Protein AF-A0A3F2V5P4-F1 (afdb_monomer_lite)

pLDDT: mean 79.15, std 10.55, range [40.84, 93.19]

Secondary structure (DSSP, 8-state):
--S-PPPHHHHHHHHHHHHHS--SSHHHHHHHHHHHHHHHHHHHHHHHHHHHHHHHHHHHHHHH-GGGTT--S---SHHHHHHHHHHHHHHHHHHHHTT-----HHHHHHHHHHHHHHHHHH-GGG--

Structure (mmCIF, N/CA/C/O backbone):
data_AF-A0A3F2V5P4-F1
#
_entry.id   AF-A0A3F2V5P4-F1
#
loop_
_atom_site.group_PDB
_atom_site.id
_atom_site.type_symbol
_atom_site.label_atom_id
_atom_site.label_alt_id
_atom_site.label_comp_id
_atom_site.label_asym_id
_atom_site.label_entity_id
_atom_site.label_seq_id
_atom_site.pdbx_PDB_ins_code
_atom_site.Cartn_x
_atom_site.Cartn_y
_atom_site.Cartn_z
_atom_site.occupancy
_atom_site.B_iso_or_equiv
_atom_site.auth_seq_id
_atom_site.auth_comp_id
_atom_site.auth_asym_id
_atom_site.auth_atom_id
_atom_site.pdbx_PDB_model_num
ATOM 1 N N . MET A 1 1 ? 2.275 -13.338 -0.512 1.00 40.84 1 MET A N 1
ATOM 2 C CA . MET A 1 1 ? 2.617 -11.956 -0.927 1.00 40.84 1 MET A CA 1
ATOM 3 C C . MET A 1 1 ? 4.114 -11.778 -0.704 1.00 40.84 1 MET A C 1
ATOM 5 O O . MET A 1 1 ? 4.569 -12.261 0.328 1.00 40.84 1 MET A O 1
ATOM 9 N N . PRO A 1 2 ? 4.898 -11.199 -1.629 1.00 42.25 2 PRO A N 1
ATOM 10 C CA . PRO A 1 2 ? 6.331 -11.036 -1.400 1.00 42.25 2 PRO A CA 1
ATOM 11 C C . PRO A 1 2 ? 6.558 -10.045 -0.249 1.00 42.25 2 PRO A C 1
ATOM 13 O O . PRO A 1 2 ? 5.884 -9.021 -0.175 1.00 42.25 2 PRO A O 1
ATOM 16 N N . LEU A 1 3 ? 7.472 -10.394 0.661 1.00 52.22 3 LEU A N 1
ATOM 17 C CA . LEU A 1 3 ? 7.667 -9.744 1.966 1.00 52.22 3 LEU A CA 1
ATOM 18 C C . LEU A 1 3 ? 8.274 -8.327 1.904 1.00 52.22 3 LEU A C 1
ATOM 20 O O . LEU A 1 3 ? 8.318 -7.662 2.929 1.00 52.22 3 LEU A O 1
ATOM 24 N N . ASN A 1 4 ? 8.722 -7.857 0.736 1.00 60.03 4 ASN A N 1
ATOM 25 C CA . ASN A 1 4 ? 9.309 -6.527 0.548 1.00 60.03 4 ASN A CA 1
ATOM 26 C C . ASN A 1 4 ? 8.770 -5.902 -0.743 1.00 60.03 4 ASN A C 1
ATOM 28 O O . ASN A 1 4 ? 9.221 -6.234 -1.840 1.00 60.03 4 ASN A O 1
ATOM 32 N N . ARG A 1 5 ? 7.770 -5.022 -0.620 1.00 66.38 5 ARG A N 1
ATOM 33 C CA . ARG A 1 5 ? 7.328 -4.163 -1.728 1.00 66.38 5 ARG A CA 1
ATOM 34 C C . ARG A 1 5 ? 8.348 -3.020 -1.865 1.00 66.38 5 ARG A C 1
ATOM 36 O O . ARG A 1 5 ? 8.685 -2.435 -0.837 1.00 66.38 5 ARG A O 1
ATOM 43 N N . PRO A 1 6 ? 8.820 -2.694 -3.081 1.00 77.38 6 PRO A N 1
ATOM 44 C CA . PRO A 1 6 ? 9.743 -1.584 -3.275 1.00 77.38 6 PRO A CA 1
ATOM 45 C C . PRO A 1 6 ? 9.115 -0.258 -2.832 1.00 77.38 6 PRO A C 1
ATOM 47 O O . PRO A 1 6 ? 7.915 -0.025 -3.008 1.00 77.38 6 PRO A O 1
ATOM 50 N N . THR A 1 7 ? 9.939 0.602 -2.248 1.00 82.62 7 THR A N 1
ATOM 51 C CA . THR A 1 7 ? 9.584 1.955 -1.826 1.00 82.62 7 THR A CA 1
ATOM 52 C C . THR A 1 7 ? 9.380 2.876 -3.031 1.00 82.62 7 THR A C 1
ATOM 54 O O . THR A 1 7 ? 9.834 2.602 -4.142 1.00 82.62 7 THR A O 1
ATOM 57 N N . ARG A 1 8 ? 8.731 4.028 -2.811 1.00 83.38 8 ARG A N 1
ATOM 58 C CA . ARG A 1 8 ? 8.567 5.068 -3.844 1.00 83.38 8 ARG A CA 1
ATOM 59 C C . ARG A 1 8 ? 9.906 5.519 -4.434 1.00 83.38 8 ARG A C 1
ATOM 61 O O . ARG A 1 8 ? 9.975 5.778 -5.627 1.00 83.38 8 ARG A O 1
ATOM 68 N N . ILE A 1 9 ? 10.950 5.584 -3.606 1.00 85.75 9 ILE A N 1
ATOM 69 C CA . ILE A 1 9 ? 12.301 5.973 -4.027 1.00 85.75 9 ILE A CA 1
ATOM 70 C C . ILE A 1 9 ? 12.894 4.882 -4.921 1.00 85.75 9 ILE A C 1
ATOM 72 O O . ILE A 1 9 ? 13.265 5.170 -6.049 1.00 85.75 9 ILE A O 1
ATOM 76 N N . GLU A 1 10 ? 12.850 3.620 -4.490 1.00 86.50 10 GLU A N 1
ATOM 77 C CA . GLU A 1 10 ? 13.348 2.488 -5.288 1.00 86.50 10 GLU A CA 1
ATOM 78 C C . GLU A 1 10 ? 12.621 2.350 -6.637 1.00 86.50 10 GLU A C 1
ATOM 80 O O . GLU A 1 10 ? 13.229 1.995 -7.646 1.00 86.50 10 GLU A O 1
ATOM 85 N N . LEU A 1 11 ? 11.320 2.659 -6.681 1.00 87.12 11 LEU A N 1
ATOM 86 C CA . LEU A 1 11 ? 10.546 2.686 -7.923 1.00 87.12 11 LEU A CA 1
ATOM 87 C C . LEU A 1 11 ? 10.991 3.813 -8.864 1.00 87.12 11 LEU A C 1
ATOM 89 O O . LEU A 1 11 ? 11.095 3.587 -10.071 1.00 87.12 11 LEU A O 1
ATOM 93 N N . LEU A 1 12 ? 11.247 5.011 -8.336 1.00 89.44 12 LEU A N 1
ATOM 94 C CA . LEU A 1 12 ? 11.743 6.137 -9.128 1.00 89.44 12 LEU A CA 1
ATOM 95 C C . LEU A 1 12 ? 13.168 5.883 -9.630 1.00 89.44 12 LEU A C 1
ATOM 97 O O . LEU A 1 12 ? 13.426 6.112 -10.809 1.00 89.44 12 LEU A O 1
ATOM 101 N N . ASP A 1 13 ? 14.043 5.332 -8.791 1.00 90.81 13 ASP A N 1
ATOM 102 C CA . ASP A 1 13 ? 15.420 4.978 -9.152 1.00 90.81 13 ASP A CA 1
ATOM 103 C C . ASP A 1 13 ? 15.452 3.914 -10.259 1.00 90.81 13 ASP A C 1
ATOM 105 O O . ASP A 1 13 ? 16.243 3.998 -11.204 1.00 90.81 13 ASP A O 1
ATOM 109 N N . ALA A 1 14 ? 14.554 2.926 -10.193 1.00 88.38 14 ALA A N 1
ATOM 110 C CA . ALA A 1 14 ? 14.410 1.909 -11.231 1.00 88.38 14 ALA A CA 1
ATOM 111 C C . ALA A 1 14 ? 13.924 2.506 -12.563 1.00 88.38 14 ALA A C 1
ATOM 113 O O . ALA A 1 14 ? 14.439 2.153 -13.627 1.00 88.38 14 ALA A O 1
ATOM 114 N N . VAL A 1 15 ? 12.958 3.432 -12.517 1.00 91.50 15 VAL A N 1
ATOM 115 C CA . VAL A 1 15 ? 12.481 4.148 -13.711 1.00 91.50 15 VAL A CA 1
ATOM 116 C C . VAL A 1 15 ? 13.582 5.029 -14.293 1.00 91.50 15 VAL A C 1
ATOM 118 O O . VAL A 1 15 ? 13.784 5.024 -15.505 1.00 91.50 15 VAL A O 1
ATOM 121 N N . GLU A 1 16 ? 14.318 5.755 -13.455 1.00 91.94 16 GLU A N 1
ATOM 122 C CA . GLU A 1 16 ? 15.427 6.597 -13.894 1.00 91.94 16 GLU A CA 1
ATOM 123 C C . GLU A 1 16 ? 16.530 5.766 -14.558 1.00 91.94 16 GLU A C 1
ATOM 125 O O . GLU A 1 16 ? 16.991 6.111 -15.647 1.00 91.94 16 GLU A O 1
ATOM 130 N N . SER A 1 17 ? 16.907 4.643 -13.943 1.00 90.31 17 SER A N 1
ATOM 131 C CA . SER A 1 17 ? 17.904 3.715 -14.489 1.00 90.31 17 SER A CA 1
ATOM 132 C C . SER A 1 17 ? 17.496 3.214 -15.875 1.00 90.31 17 SER A C 1
ATOM 134 O O . SER A 1 17 ? 18.292 3.261 -16.811 1.00 90.31 17 SER A O 1
ATOM 136 N N . TYR A 1 18 ? 16.229 2.827 -16.037 1.00 91.06 18 TYR A N 1
ATOM 137 C CA . TYR A 1 18 ? 15.682 2.409 -17.325 1.00 91.06 18 TYR A CA 1
ATOM 138 C C . TYR A 1 18 ? 15.673 3.535 -18.377 1.00 91.06 18 TYR A C 1
ATOM 140 O O . TYR A 1 18 ? 15.977 3.298 -19.544 1.00 91.06 18 TYR A O 1
ATOM 148 N N . LEU A 1 19 ? 15.329 4.767 -17.990 1.00 89.06 19 LEU A N 1
ATOM 149 C CA . LEU A 1 19 ? 15.303 5.901 -18.920 1.00 89.06 19 LEU A CA 1
ATOM 150 C C . LEU A 1 19 ? 16.705 6.325 -19.377 1.00 89.06 19 LEU A C 1
ATOM 152 O O . LEU A 1 19 ? 16.842 6.835 -20.490 1.00 89.06 19 LEU A O 1
ATOM 156 N N . ARG A 1 20 ? 17.730 6.127 -18.537 1.00 91.25 20 ARG A N 1
ATOM 157 C CA . ARG A 1 20 ? 19.135 6.405 -18.875 1.00 91.25 20 ARG A CA 1
ATOM 158 C C . ARG A 1 20 ? 19.722 5.355 -19.812 1.00 91.25 20 ARG A C 1
ATOM 160 O O . ARG A 1 20 ? 20.423 5.719 -20.752 1.00 91.25 20 ARG A O 1
ATOM 167 N N . GLU A 1 21 ? 19.427 4.082 -19.570 1.00 91.25 21 GLU A N 1
ATOM 168 C CA . GLU A 1 21 ? 19.917 2.969 -20.382 1.00 91.25 21 GLU A CA 1
ATOM 169 C C . GLU A 1 21 ? 18.748 2.067 -20.814 1.00 91.25 21 GLU A C 1
ATOM 171 O O . GLU A 1 21 ? 18.471 1.038 -20.191 1.00 91.25 21 GLU A O 1
ATOM 176 N N . PRO A 1 22 ? 18.013 2.464 -21.871 1.00 83.19 22 PRO A N 1
ATOM 177 C CA . PRO A 1 22 ? 16.886 1.687 -22.357 1.00 83.19 22 PRO A CA 1
ATOM 178 C C . PRO A 1 22 ? 17.349 0.383 -23.009 1.00 83.19 22 PRO A C 1
ATOM 180 O O . PRO A 1 22 ? 18.418 0.288 -23.616 1.00 83.19 22 PRO A O 1
ATOM 183 N N . VAL A 1 23 ? 16.493 -0.632 -22.918 1.00 88.69 23 VAL A N 1
ATOM 184 C CA . VAL A 1 23 ? 16.763 -1.960 -23.472 1.00 88.69 23 VAL A CA 1
ATOM 185 C C . VAL A 1 23 ? 16.829 -1.887 -24.999 1.00 88.69 23 VAL A C 1
ATOM 187 O O . VAL A 1 23 ? 16.008 -1.239 -25.642 1.00 88.69 23 VAL A O 1
ATOM 190 N N . THR A 1 24 ? 17.795 -2.583 -25.594 1.00 87.69 24 THR A N 1
ATOM 191 C CA . THR A 1 24 ? 18.054 -2.531 -27.042 1.00 87.69 24 THR A CA 1
ATOM 192 C C . THR A 1 24 ? 16.952 -3.195 -27.877 1.00 87.69 24 THR A C 1
ATOM 194 O O . THR A 1 24 ? 16.742 -2.831 -29.033 1.00 87.69 24 THR A O 1
ATOM 197 N N . ASP A 1 25 ? 16.239 -4.173 -27.308 1.00 93.19 25 ASP A N 1
ATOM 198 C CA . ASP A 1 25 ? 15.081 -4.795 -27.955 1.00 93.19 25 ASP A CA 1
ATOM 199 C C . ASP A 1 25 ? 13.878 -3.843 -27.937 1.00 93.19 25 ASP A C 1
ATOM 201 O O . ASP A 1 25 ? 13.317 -3.544 -26.885 1.00 93.19 25 ASP A O 1
ATOM 205 N N . ALA A 1 26 ? 13.428 -3.430 -29.123 1.00 87.38 26 ALA A N 1
ATOM 206 C CA . ALA A 1 26 ? 12.306 -2.514 -29.305 1.00 87.38 26 ALA A CA 1
ATOM 207 C C . ALA A 1 26 ? 10.985 -3.012 -28.688 1.00 87.38 26 ALA A C 1
ATOM 209 O O . ALA A 1 26 ? 10.170 -2.200 -28.241 1.00 87.38 26 ALA A O 1
ATOM 210 N N . LYS A 1 27 ? 10.737 -4.331 -28.655 1.00 87.94 27 LYS A N 1
ATOM 211 C CA . LYS A 1 27 ? 9.515 -4.872 -28.031 1.00 87.94 27 LYS A CA 1
ATOM 212 C C . LYS A 1 27 ? 9.588 -4.782 -26.510 1.00 87.94 27 LYS A C 1
ATOM 214 O O . LYS A 1 27 ? 8.608 -4.377 -25.881 1.00 87.94 27 LYS A O 1
ATOM 219 N N . ALA A 1 28 ? 10.740 -5.130 -25.939 1.00 86.81 28 ALA A N 1
ATOM 220 C CA . ALA A 1 28 ? 11.005 -4.975 -24.516 1.00 86.81 28 ALA A CA 1
ATOM 221 C C . ALA A 1 28 ? 10.974 -3.494 -24.102 1.00 86.81 28 ALA A C 1
ATOM 223 O O . ALA A 1 28 ? 10.330 -3.157 -23.113 1.00 86.81 28 ALA A O 1
ATOM 224 N N . ASP A 1 29 ? 11.559 -2.595 -24.898 1.00 88.94 29 ASP A N 1
ATOM 225 C CA . ASP A 1 29 ? 11.537 -1.149 -24.654 1.00 88.94 29 ASP A CA 1
ATOM 226 C C . ASP A 1 29 ? 10.107 -0.590 -24.630 1.00 88.94 29 ASP A C 1
ATOM 228 O O . ASP A 1 29 ? 9.706 0.098 -23.693 1.00 88.94 29 ASP A O 1
ATOM 232 N N . ALA A 1 30 ? 9.273 -0.949 -25.609 1.00 87.25 30 ALA A N 1
ATOM 233 C CA . ALA A 1 30 ? 7.877 -0.518 -25.627 1.00 87.25 30 ALA A CA 1
ATOM 234 C C . ALA A 1 30 ? 7.090 -1.006 -24.395 1.00 87.25 30 ALA A C 1
ATOM 236 O O . ALA A 1 30 ? 6.206 -0.301 -23.899 1.00 87.25 30 ALA A O 1
ATOM 237 N N . PHE A 1 31 ? 7.399 -2.206 -23.896 1.00 89.00 31 PHE A N 1
ATOM 238 C CA . PHE A 1 31 ? 6.809 -2.734 -22.671 1.00 89.00 31 PHE A CA 1
ATOM 239 C C . PHE A 1 31 ? 7.300 -1.972 -21.431 1.00 89.00 31 PHE A C 1
ATOM 241 O O . PHE A 1 31 ? 6.473 -1.465 -20.669 1.00 89.00 31 PHE A O 1
ATOM 248 N N . TYR A 1 32 ? 8.614 -1.824 -21.249 1.00 88.88 32 TYR A N 1
ATOM 249 C CA . TYR A 1 32 ? 9.189 -1.147 -20.086 1.00 88.88 32 TYR A CA 1
ATOM 250 C C . TYR A 1 32 ? 8.834 0.343 -20.030 1.00 88.88 32 TYR A C 1
ATOM 252 O O . TYR A 1 32 ? 8.529 0.837 -18.947 1.00 88.88 32 TYR A O 1
ATOM 260 N N . ARG A 1 33 ? 8.704 1.038 -21.171 1.00 90.69 33 ARG A N 1
ATOM 261 C CA . ARG A 1 33 ? 8.137 2.402 -21.227 1.00 90.69 33 ARG A CA 1
ATOM 262 C C . ARG A 1 33 ? 6.733 2.480 -20.645 1.00 90.69 33 ARG A C 1
ATOM 264 O O . ARG A 1 33 ? 6.427 3.421 -19.918 1.00 90.69 33 ARG A O 1
ATOM 271 N N . ARG A 1 34 ? 5.865 1.511 -20.953 1.00 89.81 34 ARG A N 1
ATOM 272 C CA . ARG A 1 34 ? 4.500 1.475 -20.399 1.00 89.81 34 ARG A CA 1
ATOM 273 C C . ARG A 1 34 ? 4.521 1.213 -18.899 1.00 89.81 34 ARG A C 1
ATOM 275 O O . ARG A 1 34 ? 3.769 1.852 -18.169 1.00 89.81 34 ARG A O 1
ATOM 282 N N . VAL A 1 35 ? 5.387 0.308 -18.441 1.00 89.88 35 VAL A N 1
ATOM 283 C CA . VAL A 1 35 ? 5.576 0.042 -17.008 1.00 89.88 35 VAL A CA 1
ATOM 284 C C . VAL A 1 35 ? 6.063 1.302 -16.293 1.00 89.88 35 VAL A C 1
ATOM 286 O O . VAL A 1 35 ? 5.437 1.712 -15.321 1.00 89.88 35 VAL A O 1
ATOM 289 N N . ALA A 1 36 ? 7.095 1.969 -16.812 1.00 90.75 36 ALA A N 1
ATOM 290 C CA . ALA A 1 36 ? 7.615 3.219 -16.266 1.00 90.75 36 ALA A CA 1
ATOM 291 C C . ALA A 1 36 ? 6.544 4.320 -16.219 1.00 90.75 36 ALA A C 1
ATOM 293 O O . ALA A 1 36 ? 6.365 4.960 -15.186 1.00 90.75 36 ALA A O 1
ATOM 294 N N . GLY A 1 37 ? 5.767 4.489 -17.294 1.00 90.31 37 GLY A N 1
ATOM 295 C CA . GLY A 1 37 ? 4.646 5.431 -17.324 1.00 90.31 37 GLY A CA 1
ATOM 296 C C . GLY A 1 37 ? 3.590 5.137 -16.254 1.00 90.31 37 GLY A C 1
ATOM 297 O O . GLY A 1 37 ? 3.125 6.055 -15.580 1.00 90.31 37 GLY A O 1
ATOM 298 N N . ASN A 1 38 ? 3.254 3.862 -16.038 1.00 88.56 38 ASN A N 1
ATOM 299 C CA . ASN A 1 38 ? 2.325 3.459 -14.981 1.00 88.56 38 ASN A CA 1
ATOM 300 C C . ASN A 1 38 ? 2.895 3.721 -13.582 1.00 88.56 38 ASN A C 1
ATOM 302 O O . ASN A 1 38 ? 2.172 4.223 -12.726 1.00 88.56 38 ASN A O 1
ATOM 306 N N . VAL A 1 39 ? 4.176 3.417 -13.350 1.00 89.06 39 VAL A N 1
ATOM 307 C CA . VAL A 1 39 ? 4.853 3.683 -12.071 1.00 89.06 39 VAL A CA 1
ATOM 308 C C . VAL A 1 39 ? 4.831 5.178 -11.758 1.00 89.06 39 VAL A C 1
ATOM 310 O O . VAL A 1 39 ? 4.408 5.563 -10.671 1.00 89.06 39 VAL A O 1
ATOM 313 N N . LEU A 1 40 ? 5.188 6.032 -12.722 1.00 90.12 40 LEU A N 1
ATOM 314 C CA . LEU A 1 40 ? 5.135 7.486 -12.549 1.00 90.12 40 LEU A CA 1
ATOM 315 C C . LEU A 1 40 ? 3.709 7.977 -12.260 1.00 90.12 40 LEU A C 1
ATOM 317 O O . LEU A 1 40 ? 3.515 8.800 -11.367 1.00 90.12 40 LEU A O 1
ATOM 321 N N . ALA A 1 41 ? 2.703 7.440 -12.955 1.00 87.94 41 ALA A N 1
ATOM 322 C CA . ALA A 1 41 ? 1.302 7.778 -12.709 1.00 87.94 41 ALA A CA 1
ATOM 323 C C . ALA A 1 41 ? 0.801 7.318 -11.326 1.00 87.94 41 ALA A C 1
ATOM 325 O O . ALA A 1 41 ? -0.079 7.958 -10.750 1.00 87.94 41 ALA A O 1
ATOM 326 N N . ILE A 1 42 ? 1.322 6.212 -10.783 1.00 85.88 42 ILE A N 1
ATOM 327 C CA . ILE A 1 42 ? 1.047 5.771 -9.405 1.00 85.88 42 ILE A CA 1
ATOM 328 C C . ILE A 1 42 ? 1.671 6.752 -8.417 1.00 85.88 42 ILE A C 1
ATOM 330 O O . ILE A 1 42 ? 0.947 7.349 -7.626 1.00 85.88 42 ILE A O 1
ATOM 334 N N . VAL A 1 43 ? 2.981 6.993 -8.520 1.00 87.12 43 VAL A N 1
ATOM 335 C CA . VAL A 1 43 ? 3.706 7.879 -7.595 1.00 87.12 43 VAL A CA 1
ATOM 336 C C . VAL A 1 43 ? 3.115 9.292 -7.605 1.00 87.12 43 VAL A C 1
ATOM 338 O O . VAL A 1 43 ? 2.958 9.905 -6.552 1.00 87.12 43 VAL A O 1
ATOM 341 N N . GLN A 1 44 ? 2.717 9.807 -8.773 1.00 87.25 44 GLN A N 1
ATOM 342 C CA . GLN A 1 44 ? 2.057 11.108 -8.877 1.00 87.25 44 GLN A CA 1
ATOM 343 C C . GLN A 1 44 ? 0.728 11.150 -8.109 1.00 87.25 44 GLN A C 1
ATOM 345 O O . GLN A 1 44 ? 0.466 12.114 -7.391 1.00 87.25 44 GLN A O 1
ATOM 350 N N . ARG A 1 45 ? -0.115 10.119 -8.242 1.00 87.19 45 ARG A N 1
ATOM 351 C CA . ARG A 1 45 ? -1.399 10.048 -7.527 1.00 87.19 45 ARG A CA 1
ATOM 352 C C . ARG A 1 45 ? -1.196 9.908 -6.028 1.00 87.19 45 ARG A C 1
ATOM 354 O O . ARG A 1 45 ? -1.835 10.631 -5.271 1.00 87.19 45 ARG A O 1
ATOM 361 N N . GLU A 1 46 ? -0.255 9.066 -5.612 1.00 85.31 46 GLU A N 1
ATOM 362 C CA . GLU A 1 46 ? 0.129 8.951 -4.208 1.00 85.31 46 GLU A CA 1
ATOM 363 C C . GLU A 1 46 ? 0.582 10.303 -3.645 1.00 85.31 46 GLU A C 1
ATOM 365 O O . GLU A 1 46 ? 0.113 10.698 -2.587 1.00 85.31 46 GLU A O 1
ATOM 370 N N . LEU A 1 47 ? 1.434 11.061 -4.343 1.00 84.81 47 LEU A N 1
ATOM 371 C CA . LEU A 1 47 ? 1.879 12.378 -3.867 1.00 84.81 47 LEU A CA 1
ATOM 372 C C . LEU A 1 47 ? 0.731 13.387 -3.738 1.00 84.81 47 LEU A C 1
ATOM 374 O O . LEU A 1 47 ? 0.706 14.162 -2.784 1.00 84.81 47 LEU A O 1
ATOM 378 N N . LEU A 1 48 ? -0.220 13.375 -4.673 1.00 85.94 48 LEU A N 1
ATOM 379 C CA . LEU A 1 48 ? -1.362 14.291 -4.653 1.00 85.94 48 LEU A CA 1
ATOM 380 C C . LEU A 1 48 ? -2.398 13.925 -3.582 1.00 85.94 48 LEU A C 1
ATOM 382 O O . LEU A 1 48 ? -3.040 14.815 -3.027 1.00 85.94 48 LEU A O 1
ATOM 386 N N . GLN A 1 49 ? -2.578 12.633 -3.302 1.00 83.88 49 GLN A N 1
ATOM 387 C CA . GLN A 1 49 ? -3.688 12.132 -2.486 1.00 83.88 49 GLN A CA 1
ATOM 388 C C . GLN A 1 49 ? -3.262 11.608 -1.110 1.00 83.88 49 GLN A C 1
ATOM 390 O O . GLN A 1 49 ? -4.128 11.448 -0.254 1.00 83.88 49 GLN A O 1
ATOM 395 N N . ALA A 1 50 ? -1.967 11.379 -0.856 1.00 77.19 50 ALA A N 1
ATOM 396 C CA . ALA A 1 50 ? -1.479 10.734 0.368 1.00 77.19 50 ALA A CA 1
ATOM 397 C C . ALA A 1 50 ? -2.002 11.402 1.642 1.00 77.19 50 ALA A C 1
ATOM 399 O O . ALA A 1 50 ? -2.572 10.724 2.488 1.00 77.19 50 ALA A O 1
ATOM 400 N N . ASN A 1 51 ? -1.862 12.723 1.771 1.00 76.06 51 ASN A N 1
ATOM 401 C CA . ASN A 1 51 ? -2.257 13.421 2.998 1.00 76.06 51 ASN A CA 1
ATOM 402 C C . ASN A 1 51 ? -3.770 13.331 3.247 1.00 76.06 51 ASN A C 1
ATOM 404 O O . ASN A 1 51 ? -4.203 13.065 4.366 1.00 76.06 51 ASN A O 1
ATOM 408 N N . GLN A 1 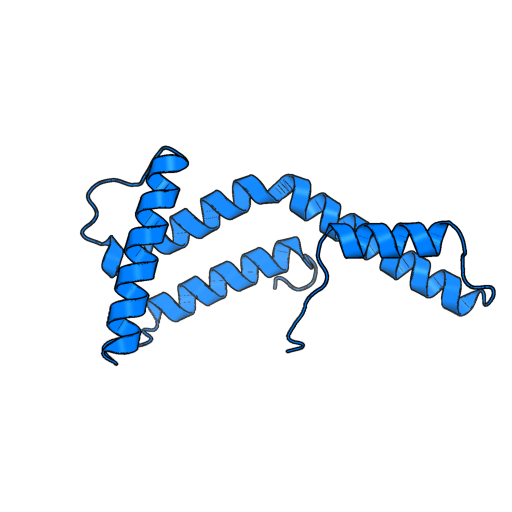52 ? -4.577 13.495 2.195 1.00 79.50 52 GLN A N 1
ATOM 409 C CA . GLN A 1 52 ? -6.035 13.382 2.290 1.00 79.50 52 GLN A CA 1
ATOM 410 C C . GLN A 1 52 ? -6.464 11.950 2.618 1.00 79.50 52 GLN A C 1
ATOM 412 O O . GLN A 1 52 ? -7.307 11.741 3.489 1.00 79.50 52 GLN A O 1
ATOM 417 N N . PHE A 1 53 ? -5.847 10.964 1.964 1.00 81.94 53 PHE A N 1
ATOM 418 C CA . PHE A 1 53 ? -6.137 9.555 2.186 1.00 81.94 53 PHE A CA 1
ATOM 419 C C . PHE A 1 53 ? -5.767 9.112 3.605 1.00 81.94 53 PHE A C 1
ATOM 421 O O . PHE A 1 53 ? -6.566 8.448 4.258 1.00 81.94 53 PHE A O 1
ATOM 428 N N . VAL A 1 54 ? -4.606 9.530 4.120 1.00 79.69 54 VAL A N 1
ATOM 429 C CA . VAL A 1 54 ? -4.184 9.241 5.499 1.00 79.69 54 VAL A CA 1
ATOM 430 C C . VAL A 1 54 ? -5.200 9.789 6.502 1.00 79.69 54 VAL A C 1
ATOM 432 O O . VAL A 1 54 ? -5.569 9.088 7.442 1.00 79.69 54 VAL A O 1
ATOM 435 N N . MET A 1 55 ? -5.706 11.011 6.307 1.00 76.38 55 MET A N 1
ATOM 436 C CA . MET A 1 55 ? -6.758 11.552 7.178 1.00 76.38 55 MET A CA 1
ATOM 437 C C . MET A 1 55 ? -8.063 10.751 7.069 1.00 76.38 55 MET A C 1
ATOM 439 O O . MET A 1 55 ? -8.678 10.439 8.089 1.00 76.38 55 MET A O 1
ATOM 443 N N . GLN A 1 56 ? -8.473 10.385 5.853 1.00 80.88 56 GLN A N 1
ATOM 444 C CA . GLN A 1 56 ? -9.701 9.628 5.606 1.00 80.88 56 GLN A CA 1
ATOM 445 C C . GLN A 1 56 ? -9.650 8.212 6.198 1.00 80.88 56 GLN A C 1
ATOM 447 O O . GLN A 1 56 ? -10.599 7.796 6.860 1.00 80.88 56 GLN A O 1
ATOM 452 N N . GLU A 1 57 ? -8.550 7.485 5.998 1.00 82.38 57 GLU A N 1
ATOM 453 C CA . GLU A 1 57 ? -8.321 6.151 6.566 1.00 82.38 57 GLU A CA 1
ATOM 454 C C . GLU A 1 57 ? -8.451 6.185 8.092 1.00 82.38 57 GLU A C 1
ATOM 456 O O . GLU A 1 57 ? -9.170 5.380 8.685 1.00 82.38 57 GLU A O 1
ATOM 461 N N . ARG A 1 58 ? -7.811 7.169 8.729 1.00 78.19 58 ARG A N 1
ATOM 462 C CA . ARG A 1 58 ? -7.825 7.323 10.188 1.00 78.19 58 ARG A CA 1
ATOM 463 C C . ARG A 1 58 ? -9.211 7.662 10.712 1.00 78.19 58 ARG A C 1
ATOM 465 O O . ARG A 1 58 ? -9.629 7.090 11.714 1.00 78.19 58 ARG A O 1
ATOM 472 N N . LEU A 1 59 ? -9.942 8.535 10.022 1.00 78.00 59 LEU A N 1
ATOM 473 C CA . LEU A 1 59 ? -11.319 8.866 10.379 1.00 78.00 59 LEU A CA 1
ATOM 474 C C . LEU A 1 59 ? -12.244 7.644 10.270 1.00 78.00 59 LEU A C 1
ATOM 476 O O . LEU A 1 59 ? -13.067 7.418 11.159 1.00 78.00 59 LEU A O 1
ATOM 480 N N . LEU A 1 60 ? -12.107 6.847 9.204 1.00 80.25 60 LEU A N 1
ATOM 481 C CA . LEU A 1 60 ? -12.888 5.622 9.010 1.00 80.25 60 LEU A CA 1
ATOM 482 C C . LEU A 1 60 ? -12.631 4.611 10.127 1.00 80.25 60 LEU A C 1
ATOM 484 O O . LEU A 1 60 ? -13.591 4.095 10.699 1.00 80.25 60 LEU A O 1
ATOM 488 N N . LEU A 1 61 ? -11.362 4.377 10.474 1.00 78.44 61 LEU A N 1
ATOM 489 C CA . LEU A 1 61 ? -10.991 3.505 11.589 1.00 78.44 61 LEU A CA 1
ATOM 490 C C . LEU A 1 61 ? -11.553 4.034 12.911 1.00 78.44 61 LEU A C 1
ATOM 492 O O . LEU A 1 61 ? -12.246 3.300 13.606 1.00 78.44 61 LEU A O 1
ATOM 496 N N . TRP A 1 62 ? -11.356 5.318 13.216 1.00 76.94 62 TRP A N 1
ATOM 497 C CA . TRP A 1 62 ? -11.856 5.938 14.447 1.00 76.94 62 TRP A CA 1
ATOM 498 C C . TRP A 1 62 ? -13.375 5.827 14.599 1.00 76.94 62 TRP A C 1
ATOM 500 O O . TRP A 1 62 ? -13.893 5.500 15.660 1.00 76.94 62 TRP A O 1
ATOM 510 N N . THR A 1 63 ? -14.117 6.078 13.523 1.00 76.06 63 THR A N 1
ATOM 511 C CA . THR A 1 63 ? -15.588 6.082 13.566 1.00 76.06 63 THR A CA 1
ATOM 512 C C 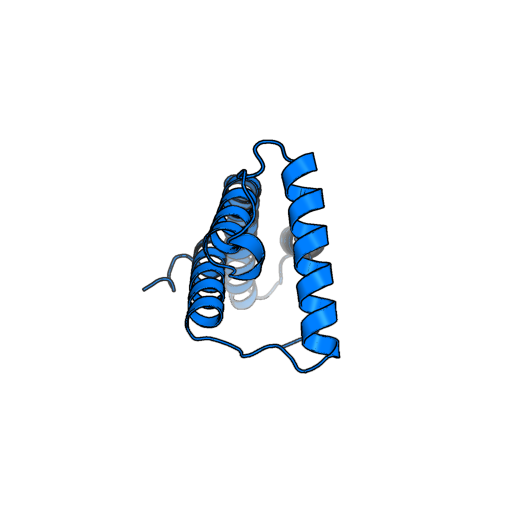. THR A 1 63 ? -16.163 4.668 13.671 1.00 76.06 63 THR A C 1
ATOM 514 O O . THR A 1 63 ? -17.303 4.476 14.108 1.00 76.06 63 THR A O 1
ATOM 517 N N . ARG A 1 64 ? -15.418 3.657 13.210 1.00 78.12 64 ARG A N 1
ATOM 518 C CA . ARG A 1 64 ? -15.946 2.302 13.026 1.00 78.12 64 ARG A CA 1
ATOM 519 C C . ARG A 1 64 ? -15.360 1.254 13.960 1.00 78.12 64 ARG A C 1
ATOM 521 O O . ARG A 1 64 ? -15.987 0.206 14.091 1.00 78.12 64 ARG A O 1
ATOM 528 N N . LEU A 1 65 ? -14.254 1.545 14.638 1.00 75.94 65 LEU A N 1
ATOM 529 C CA . LEU A 1 65 ? -13.704 0.678 15.671 1.00 75.94 65 LEU A CA 1
ATOM 530 C C . LEU A 1 65 ? -14.513 0.795 16.974 1.00 75.94 65 LEU A C 1
ATOM 532 O O . LEU A 1 65 ? -14.712 1.907 17.476 1.00 75.94 65 LEU A O 1
ATOM 536 N N . PRO A 1 66 ? -14.997 -0.323 17.539 1.00 69.44 66 PRO A N 1
ATOM 537 C CA . PRO A 1 66 ? -15.749 -0.309 18.792 1.00 69.44 66 PRO A CA 1
ATOM 538 C C . PRO A 1 66 ? -14.923 0.214 19.979 1.00 69.44 66 PRO A C 1
ATOM 540 O O . PRO A 1 66 ? -15.477 0.861 20.864 1.00 69.44 66 PRO A O 1
ATOM 543 N N . GLU A 1 67 ? -13.600 0.054 19.963 1.00 70.56 67 GLU A N 1
ATOM 544 C CA . GLU A 1 67 ? -12.665 0.566 20.977 1.00 70.56 67 GLU A CA 1
ATOM 545 C C . GLU A 1 67 ? -12.650 2.104 21.033 1.00 70.56 67 GLU A C 1
ATOM 547 O O . GLU A 1 67 ? -12.289 2.697 22.053 1.00 70.56 67 GLU A O 1
ATOM 552 N N . CYS A 1 68 ? -13.071 2.750 19.941 1.00 63.62 68 CYS A N 1
ATOM 553 C CA . CYS A 1 68 ? -13.183 4.201 19.809 1.00 63.62 68 CYS A CA 1
ATOM 554 C C . CYS A 1 68 ? -14.583 4.721 20.159 1.00 63.62 68 CYS A C 1
ATOM 556 O O . CYS A 1 68 ? -14.768 5.930 20.266 1.00 63.62 68 CYS A O 1
ATOM 558 N N . ALA A 1 69 ? -15.575 3.844 20.364 1.00 60.88 69 ALA A N 1
ATOM 559 C CA . ALA A 1 69 ? -16.968 4.243 20.587 1.00 60.88 69 ALA A CA 1
ATOM 560 C C . ALA A 1 69 ? -17.166 5.087 21.861 1.00 60.88 69 ALA A C 1
ATOM 562 O O . ALA A 1 69 ? -18.093 5.890 21.929 1.00 60.88 69 ALA A O 1
ATOM 563 N N . ASN A 1 70 ? -16.273 4.938 22.845 1.00 59.72 70 ASN A N 1
ATOM 564 C CA . ASN A 1 70 ? -16.277 5.716 24.087 1.00 59.72 70 ASN A CA 1
ATOM 565 C C . ASN A 1 70 ? -15.392 6.972 24.021 1.00 59.72 70 ASN A C 1
ATOM 567 O O . ASN A 1 70 ? -15.298 7.70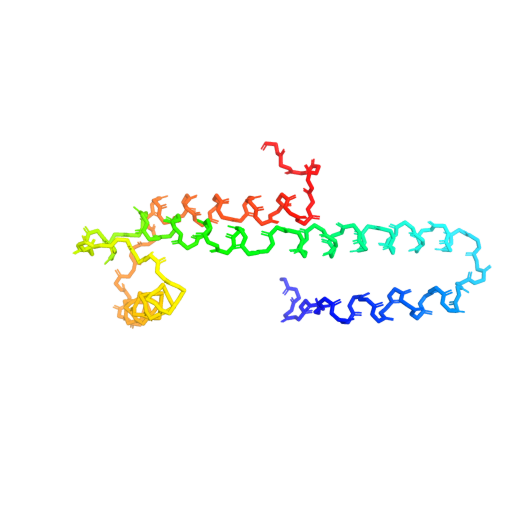7 25.004 1.00 59.72 70 ASN A O 1
ATOM 571 N N . ALA A 1 71 ? -14.711 7.215 22.899 1.00 63.75 71 ALA A N 1
ATOM 572 C CA . ALA A 1 71 ? -13.849 8.373 22.752 1.00 63.75 71 ALA A CA 1
ATOM 573 C C . ALA A 1 71 ? -14.699 9.619 22.452 1.00 63.75 71 ALA A C 1
ATOM 575 O O . ALA A 1 71 ? -15.351 9.734 21.417 1.00 63.75 71 ALA A O 1
ATOM 576 N N . THR A 1 72 ? -14.700 10.562 23.391 1.00 57.28 72 THR A N 1
ATOM 577 C CA . THR A 1 72 ? -15.592 11.731 23.429 1.00 57.28 72 THR A CA 1
ATOM 578 C C . THR A 1 72 ? -15.269 12.819 22.403 1.00 57.28 72 THR A C 1
ATOM 580 O O . THR A 1 72 ? -16.063 13.743 22.237 1.00 57.28 72 THR A O 1
ATOM 583 N N . ALA A 1 73 ? -14.130 12.740 21.713 1.00 64.69 73 ALA A N 1
ATOM 584 C CA . ALA A 1 73 ? -13.714 13.735 20.732 1.00 64.69 73 ALA A CA 1
ATOM 585 C C . ALA A 1 73 ? -12.983 13.083 19.556 1.00 64.69 73 ALA A C 1
ATOM 587 O O . ALA A 1 73 ? -12.093 12.257 19.746 1.00 64.69 73 ALA A O 1
ATOM 588 N N . ILE A 1 74 ? -13.347 13.491 18.338 1.00 67.19 74 ILE A N 1
ATOM 589 C CA . ILE A 1 74 ? -12.568 13.187 17.137 1.00 67.19 74 ILE A CA 1
ATOM 590 C C . ILE A 1 74 ? -11.292 14.036 17.220 1.00 67.19 74 ILE A C 1
ATOM 592 O O . ILE A 1 74 ? -11.409 15.255 17.381 1.00 67.19 74 ILE A O 1
ATOM 596 N N . PRO A 1 75 ? -10.093 13.440 17.144 1.00 70.19 75 PRO A N 1
ATOM 597 C CA . PRO A 1 75 ? -8.855 14.207 17.144 1.00 70.19 75 PRO A CA 1
ATOM 598 C C . PRO A 1 75 ? -8.839 15.167 15.948 1.00 70.19 75 PRO A C 1
ATOM 600 O O . PRO A 1 75 ? -9.120 14.774 14.816 1.00 70.19 75 PRO A O 1
ATOM 603 N N . THR A 1 76 ? -8.553 16.444 16.207 1.00 68.50 76 THR A N 1
ATOM 604 C CA . THR A 1 76 ? -8.606 17.511 15.193 1.00 68.50 76 THR A CA 1
ATOM 605 C C . THR A 1 76 ? -7.224 17.952 14.728 1.00 68.50 76 THR A C 1
ATOM 607 O O . THR A 1 76 ? -7.106 18.528 13.647 1.00 68.50 76 THR A O 1
ATOM 610 N N . THR A 1 77 ? -6.173 17.663 15.502 1.00 74.31 77 THR A N 1
ATOM 611 C CA . THR A 1 77 ? -4.778 17.926 15.122 1.00 74.31 77 THR A CA 1
ATOM 612 C C . THR A 1 77 ? -4.029 16.642 14.776 1.00 74.31 77 THR A C 1
ATOM 614 O O . THR A 1 77 ? -4.374 15.550 15.231 1.00 74.31 77 THR A O 1
ATOM 617 N N . GLU A 1 78 ? -2.975 16.761 13.968 1.00 71.81 78 GLU A N 1
ATOM 618 C CA . GLU A 1 78 ? -2.153 15.623 13.543 1.00 71.81 78 GLU A CA 1
ATOM 619 C C . GLU A 1 78 ? -1.517 14.884 14.732 1.00 71.81 78 GLU A C 1
ATOM 621 O O . GLU A 1 78 ? -1.590 13.656 14.795 1.00 71.81 78 GLU A O 1
ATOM 626 N N . GLU A 1 79 ? -0.988 15.627 15.711 1.00 75.12 79 GLU A N 1
ATOM 627 C CA . GLU A 1 79 ? -0.400 15.080 16.941 1.00 75.12 79 GLU A 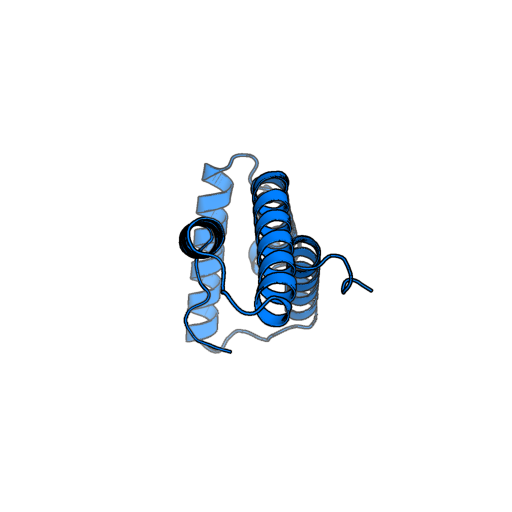CA 1
ATOM 628 C C . GLU A 1 79 ? -1.424 14.302 17.774 1.00 75.12 79 GLU A C 1
ATOM 630 O O . GLU A 1 79 ? -1.179 13.152 18.141 1.00 75.12 79 GLU A O 1
ATOM 635 N N . GLN A 1 80 ? -2.606 14.886 18.005 1.00 73.06 80 GLN A N 1
ATOM 636 C CA . GLN A 1 80 ? -3.695 14.215 18.720 1.00 73.06 80 GLN A CA 1
ATOM 637 C C . GLN A 1 80 ? -4.120 12.946 17.996 1.00 73.06 80 GLN A C 1
ATOM 639 O O . GLN A 1 80 ? -4.332 11.909 18.616 1.00 73.06 80 GLN A O 1
ATOM 644 N N . THR A 1 81 ? -4.207 13.014 16.669 1.00 71.50 81 THR A N 1
ATOM 645 C CA . THR A 1 81 ? -4.581 11.854 15.870 1.00 71.50 81 THR A CA 1
ATOM 646 C C . THR A 1 81 ? -3.504 10.774 15.987 1.00 71.50 81 THR A C 1
ATOM 648 O O . THR A 1 81 ? -3.822 9.587 15.991 1.00 71.50 81 THR A O 1
ATOM 651 N N . GLN A 1 82 ? -2.216 11.141 16.035 1.00 75.38 82 GLN A N 1
ATOM 652 C CA . GLN A 1 82 ? -1.111 10.175 16.083 1.00 75.38 82 GLN A CA 1
ATOM 653 C C . GLN A 1 82 ? -1.102 9.433 17.410 1.00 75.38 82 GLN A C 1
ATOM 655 O O . GLN A 1 82 ? -1.018 8.205 17.434 1.00 75.38 82 GLN A O 1
ATOM 660 N N . GLN A 1 83 ? -1.253 10.182 18.496 1.00 77.38 83 GLN A N 1
ATOM 661 C CA . GLN A 1 83 ? -1.358 9.625 19.830 1.00 77.38 83 GLN A CA 1
ATOM 662 C C . GLN A 1 83 ? -2.579 8.708 19.953 1.00 77.38 83 GLN A C 1
ATOM 664 O O . GLN A 1 83 ? -2.447 7.563 20.377 1.00 77.38 83 GLN A O 1
ATOM 669 N N . ALA A 1 84 ? -3.739 9.156 19.475 1.00 75.94 84 ALA A N 1
ATOM 670 C CA . ALA A 1 84 ? -4.965 8.376 19.552 1.00 75.94 84 ALA A CA 1
ATOM 671 C C . ALA A 1 84 ? -4.889 7.074 18.724 1.00 75.94 84 ALA A C 1
ATOM 673 O O . ALA A 1 84 ? -5.311 6.017 19.189 1.00 75.94 84 ALA A O 1
ATOM 674 N N . CYS A 1 85 ? -4.270 7.105 17.535 1.00 75.00 85 CYS A N 1
ATOM 675 C CA . CYS A 1 85 ? -3.981 5.893 16.759 1.00 75.00 85 CYS A CA 1
ATOM 676 C C . CYS A 1 85 ? -3.021 4.942 17.491 1.00 75.00 85 CYS A C 1
ATOM 678 O O . CYS A 1 85 ? -3.216 3.729 17.445 1.00 75.00 85 CYS A O 1
ATOM 680 N N . SER A 1 86 ? -1.992 5.471 18.161 1.00 79.81 86 SER A N 1
ATOM 681 C CA . SER A 1 86 ? -1.048 4.654 18.933 1.00 79.81 86 SER A CA 1
ATOM 682 C C . SER A 1 86 ? -1.737 3.949 20.101 1.00 79.81 86 SER A C 1
ATOM 684 O O . SER A 1 86 ? -1.505 2.764 20.321 1.00 79.81 86 SER A O 1
ATOM 686 N N . GLU A 1 87 ? -2.612 4.655 20.817 1.00 78.94 87 GLU A N 1
ATOM 687 C CA . GLU A 1 87 ? -3.384 4.102 21.933 1.00 78.94 87 GLU A CA 1
ATOM 688 C C . GLU A 1 87 ? -4.340 2.992 21.473 1.00 78.94 87 GLU A C 1
ATOM 690 O O . GLU A 1 87 ? -4.427 1.946 22.117 1.00 78.94 87 GLU A O 1
ATOM 695 N N . ILE A 1 88 ? -5.018 3.178 20.334 1.00 77.50 88 ILE A N 1
ATOM 696 C CA . ILE A 1 88 ? -5.879 2.145 19.736 1.00 77.50 88 ILE A CA 1
ATOM 697 C C . ILE A 1 88 ? -5.062 0.926 19.324 1.00 77.50 88 ILE A C 1
ATOM 699 O O . ILE A 1 88 ? -5.435 -0.192 19.663 1.00 77.50 88 ILE A O 1
ATOM 703 N N . ASN A 1 89 ? -3.949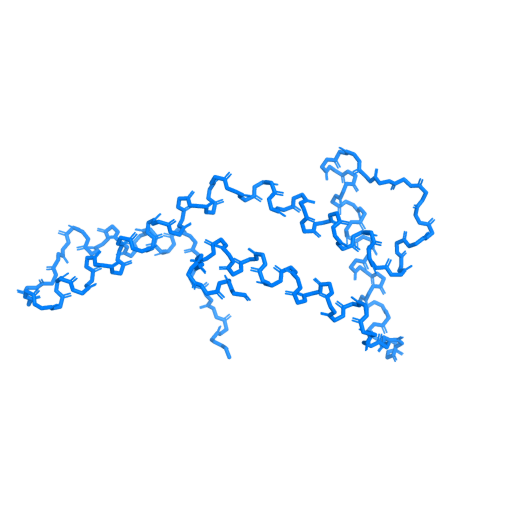 1.128 18.615 1.00 82.12 89 ASN A N 1
ATOM 704 C CA . ASN A 1 89 ? -3.093 0.024 18.189 1.00 82.12 89 ASN A CA 1
ATOM 705 C C . ASN A 1 89 ? -2.599 -0.784 19.385 1.00 82.12 89 ASN A C 1
ATOM 707 O O . ASN A 1 89 ? -2.579 -2.006 19.319 1.00 82.12 89 ASN A O 1
ATOM 711 N N . GLN A 1 90 ? -2.235 -0.117 20.479 1.00 82.19 90 GLN A N 1
ATOM 712 C CA . GLN A 1 90 ? -1.789 -0.802 21.681 1.00 82.19 90 GLN A CA 1
ATOM 713 C C . GLN A 1 90 ? -2.914 -1.630 22.313 1.00 82.19 90 GLN A C 1
ATOM 715 O O . GLN A 1 90 ? -2.704 -2.804 22.590 1.00 82.19 90 GLN A O 1
ATOM 720 N N . ARG A 1 91 ? -4.129 -1.077 22.425 1.00 77.56 91 ARG A N 1
ATOM 721 C CA . ARG A 1 91 ? -5.303 -1.830 22.906 1.00 77.56 91 ARG A CA 1
ATOM 722 C C . ARG A 1 91 ? -5.637 -3.027 22.020 1.00 77.56 91 ARG A C 1
ATOM 724 O O . ARG A 1 91 ? -5.909 -4.100 22.543 1.00 77.56 91 ARG A O 1
ATOM 731 N N . LEU A 1 92 ? -5.586 -2.859 20.698 1.00 77.62 92 LEU A N 1
ATOM 732 C CA . LEU A 1 92 ? -5.797 -3.957 19.755 1.00 77.62 92 LEU A CA 1
ATOM 733 C C . LEU A 1 92 ? -4.713 -5.026 19.913 1.00 77.62 92 LEU A C 1
ATOM 735 O O . LEU A 1 92 ? -5.034 -6.205 19.951 1.00 77.62 92 LEU A O 1
ATOM 739 N N . CYS A 1 93 ? -3.442 -4.642 20.048 1.00 82.25 93 CYS A N 1
ATOM 740 C CA . CYS A 1 93 ? -2.358 -5.588 20.312 1.00 82.25 93 CYS A CA 1
ATOM 741 C C . CYS A 1 93 ? -2.586 -6.364 21.614 1.00 82.25 93 CYS A C 1
ATOM 743 O O . CYS A 1 93 ? -2.436 -7.585 21.615 1.00 82.25 93 CYS A O 1
ATOM 745 N N . ASP A 1 94 ? -2.989 -5.679 22.685 1.00 82.69 94 ASP A N 1
ATOM 746 C CA . ASP A 1 94 ? -3.280 -6.304 23.976 1.00 82.69 94 ASP A CA 1
ATOM 747 C C . ASP A 1 94 ? -4.450 -7.299 23.855 1.00 82.69 94 ASP A C 1
ATOM 749 O O . ASP A 1 94 ? -4.353 -8.425 24.339 1.00 82.69 94 ASP A O 1
ATOM 753 N N . GLN A 1 95 ? -5.514 -6.938 23.130 1.00 77.88 95 GLN A N 1
ATOM 754 C CA . GLN A 1 95 ? -6.658 -7.820 22.869 1.00 77.88 95 GLN A CA 1
ATOM 755 C C . GLN A 1 95 ? -6.300 -9.014 21.972 1.00 77.88 95 GLN A C 1
ATOM 757 O O . GLN A 1 95 ? -6.775 -10.121 22.216 1.00 77.88 95 GLN A O 1
ATOM 762 N N . ILE A 1 96 ? -5.455 -8.824 20.948 1.00 80.69 96 ILE A N 1
ATOM 763 C CA . ILE A 1 96 ? -4.943 -9.925 20.110 1.00 80.69 96 ILE A CA 1
ATOM 764 C C . ILE A 1 96 ? -4.139 -10.886 20.980 1.00 80.69 96 ILE A C 1
ATOM 766 O O . ILE A 1 96 ? -4.297 -12.095 20.870 1.00 80.69 96 ILE A O 1
ATOM 770 N N . GLN A 1 97 ? -3.284 -10.354 21.854 1.00 84.12 97 GLN A N 1
ATOM 771 C CA . GLN A 1 97 ? -2.441 -11.158 22.731 1.00 84.12 97 GLN A CA 1
ATOM 772 C C . GLN A 1 97 ? -3.252 -11.952 23.765 1.00 84.12 97 GLN A C 1
ATOM 774 O O . GLN A 1 97 ? -2.805 -13.007 24.212 1.00 84.12 97 GLN A O 1
ATOM 779 N N . GLN A 1 98 ? -4.428 -11.452 24.140 1.00 84.69 98 GLN A N 1
ATOM 780 C CA . GLN A 1 98 ? -5.351 -12.099 25.071 1.00 84.69 98 GLN A CA 1
ATOM 781 C C . GLN A 1 98 ? -6.356 -13.038 24.371 1.00 84.69 98 GLN A C 1
ATOM 783 O O . GLN A 1 98 ? -7.199 -13.617 25.050 1.00 84.69 98 GLN A O 1
ATOM 788 N N . ASP A 1 99 ? -6.264 -13.218 23.042 1.00 77.25 99 ASP A N 1
ATOM 789 C CA . ASP A 1 99 ? -7.240 -13.942 22.203 1.00 77.25 99 ASP A CA 1
ATOM 790 C C . ASP A 1 99 ? -8.686 -13.403 22.336 1.00 77.25 99 ASP A C 1
ATOM 792 O O . ASP A 1 99 ? -9.669 -14.105 22.092 1.00 77.25 99 ASP A O 1
ATOM 796 N N . GLU A 1 100 ? -8.833 -12.123 22.692 1.00 73.19 100 GLU A N 1
ATOM 797 C CA . GLU A 1 100 ? -10.125 -11.462 22.928 1.00 73.19 100 GLU A CA 1
ATOM 798 C C . GLU A 1 100 ? -10.696 -10.776 21.674 1.00 73.19 100 GLU A C 1
ATOM 800 O O . GLU A 1 100 ? -11.808 -10.244 21.706 1.00 73.19 100 GLU A O 1
ATOM 805 N N . ILE A 1 101 ? -9.980 -10.799 20.541 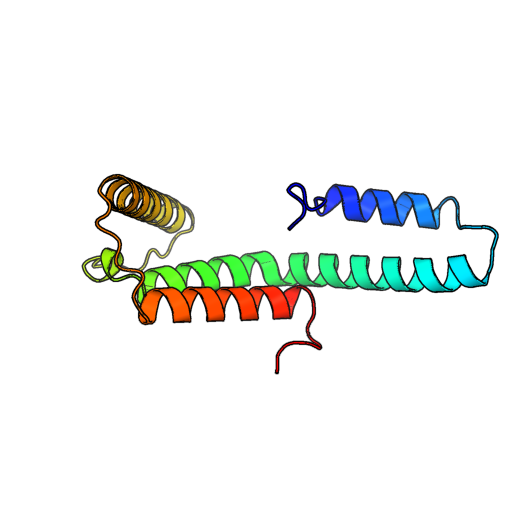1.00 64.75 101 ILE A N 1
ATOM 806 C CA . ILE A 1 101 ? -10.504 -10.239 19.289 1.00 64.75 101 ILE A CA 1
ATOM 807 C C . ILE A 1 101 ? -11.461 -11.218 18.611 1.00 64.75 101 ILE A C 1
ATOM 809 O O . ILE A 1 101 ? -11.064 -12.190 17.968 1.00 64.75 101 ILE A O 1
ATOM 813 N N . ALA A 1 102 ? -12.744 -10.866 18.635 1.00 62.41 102 ALA A N 1
ATOM 814 C CA . ALA A 1 102 ? -13.684 -11.318 17.626 1.00 62.41 102 ALA A CA 1
ATOM 815 C C . ALA A 1 102 ? -13.495 -10.454 16.369 1.00 62.41 102 ALA A C 1
ATOM 817 O O . ALA A 1 102 ? -13.826 -9.269 16.375 1.00 62.41 102 ALA A O 1
ATOM 818 N N . PHE A 1 103 ? -12.972 -11.034 15.283 1.00 67.88 103 PHE A N 1
ATOM 819 C CA . PHE A 1 103 ? -13.045 -10.420 13.953 1.00 67.88 103 PHE A CA 1
ATOM 820 C C . PHE A 1 103 ? -14.516 -10.270 13.565 1.00 67.88 103 PHE A C 1
ATOM 822 O O . PHE A 1 103 ? -15.127 -11.178 13.000 1.00 67.88 103 PHE A O 1
ATOM 829 N N . ASP A 1 104 ? -15.105 -9.135 13.918 1.00 74.56 104 ASP A N 1
ATOM 830 C CA . ASP A 1 104 ? -16.497 -8.869 13.628 1.00 74.56 104 ASP A CA 1
ATOM 831 C C . ASP A 1 104 ? -16.678 -8.400 12.173 1.00 74.56 104 ASP A C 1
ATOM 833 O O . ASP A 1 104 ? -15.746 -8.018 11.444 1.00 74.56 104 ASP A O 1
ATOM 837 N N . THR A 1 105 ? -17.923 -8.459 11.708 1.00 79.62 105 THR A N 1
ATOM 838 C CA . THR A 1 105 ? -18.278 -8.061 10.343 1.00 79.62 105 THR A CA 1
ATOM 839 C C . THR A 1 105 ? -17.973 -6.580 10.090 1.00 79.62 105 THR A C 1
ATOM 841 O O . THR A 1 105 ? -17.661 -6.193 8.962 1.00 79.62 105 THR A O 1
ATOM 844 N N . ARG A 1 106 ? -18.023 -5.737 11.130 1.00 79.50 106 ARG A N 1
ATOM 845 C CA . ARG A 1 106 ? -17.828 -4.288 11.027 1.00 79.50 106 ARG A CA 1
ATOM 846 C C . ARG A 1 106 ? -16.361 -3.939 10.788 1.00 79.50 106 ARG A C 1
ATOM 848 O O . ARG A 1 106 ? -16.070 -3.192 9.850 1.00 79.50 106 ARG A O 1
ATOM 855 N N . LEU A 1 107 ? -15.446 -4.513 11.560 1.00 78.44 107 LEU A N 1
ATOM 856 C CA . LEU A 1 107 ? -14.005 -4.396 11.379 1.00 78.44 107 LEU A CA 1
ATOM 857 C C . LEU A 1 107 ? -13.614 -4.896 9.991 1.00 78.44 107 LEU A C 1
ATOM 859 O O . LEU A 1 107 ? -12.982 -4.168 9.228 1.00 78.44 107 LEU A O 1
ATOM 863 N N . THR A 1 108 ? -14.087 -6.086 9.616 1.00 83.12 108 THR A N 1
ATOM 864 C CA . THR A 1 108 ? -13.780 -6.689 8.311 1.00 83.12 108 THR A CA 1
ATOM 865 C C . THR A 1 108 ? -14.263 -5.811 7.153 1.00 83.12 108 THR A C 1
ATOM 867 O O . THR A 1 108 ? -13.510 -5.559 6.213 1.00 83.12 108 THR A O 1
ATOM 870 N N . SER A 1 109 ? -15.484 -5.268 7.234 1.00 85.31 109 SER A N 1
ATOM 871 C CA . SER A 1 109 ? -16.007 -4.341 6.220 1.00 85.31 109 SER A CA 1
ATOM 872 C C . SER A 1 109 ? -15.222 -3.028 6.141 1.00 85.31 109 SER A C 1
ATOM 874 O O . SER A 1 109 ? -14.998 -2.510 5.051 1.00 85.31 109 SER A O 1
ATOM 876 N N . THR A 1 110 ? -14.753 -2.510 7.280 1.00 84.19 110 THR A N 1
ATOM 877 C CA . THR A 1 110 ? -13.992 -1.256 7.339 1.00 84.19 110 THR A CA 1
ATOM 878 C C . THR A 1 110 ? -12.610 -1.438 6.722 1.00 84.19 110 THR A C 1
ATOM 880 O O . THR A 1 110 ? -12.179 -0.614 5.919 1.00 84.19 110 THR A O 1
ATOM 883 N N . LEU A 1 111 ? -11.935 -2.545 7.039 1.00 85.50 111 LEU A N 1
ATOM 884 C CA . LEU A 1 111 ? -10.646 -2.886 6.442 1.00 85.50 111 LEU A CA 1
ATOM 885 C C . LEU A 1 111 ? -10.767 -3.127 4.934 1.00 85.50 111 LEU A C 1
ATOM 887 O O . LEU A 1 111 ? -9.890 -2.704 4.181 1.00 85.50 111 LEU A O 1
ATOM 891 N N . LEU A 1 112 ? -11.858 -3.755 4.486 1.00 88.50 112 LEU A N 1
ATOM 892 C CA . LEU A 1 112 ? -12.129 -3.938 3.063 1.00 88.50 112 LEU A CA 1
ATOM 893 C C . LEU A 1 112 ? -12.329 -2.596 2.345 1.00 88.50 112 LEU A C 1
ATOM 895 O O . LEU A 1 112 ? -11.729 -2.387 1.295 1.00 88.50 112 LEU A O 1
ATOM 899 N N . GLU A 1 113 ? -13.108 -1.676 2.918 1.00 88.69 113 GLU A N 1
ATOM 900 C CA . GLU A 1 113 ? -13.311 -0.335 2.352 1.00 88.69 113 GLU A CA 1
ATOM 901 C C . GLU A 1 113 ? -11.987 0.434 2.251 1.00 88.69 113 GLU A C 1
ATOM 903 O O . GLU A 1 113 ? -11.661 0.990 1.204 1.00 88.69 113 GLU A O 1
ATOM 908 N N . ILE A 1 114 ? -11.165 0.402 3.302 1.00 87.06 114 ILE A N 1
ATOM 909 C CA . ILE A 1 114 ? -9.834 1.023 3.291 1.00 87.06 114 ILE A CA 1
ATOM 910 C C . ILE A 1 114 ? -8.950 0.398 2.206 1.00 87.06 114 ILE A C 1
ATOM 912 O O . ILE A 1 114 ? -8.270 1.116 1.472 1.00 87.06 114 ILE A O 1
ATOM 916 N N . ALA A 1 115 ? -8.967 -0.929 2.068 1.00 86.50 115 ALA A N 1
ATOM 917 C CA . ALA A 1 115 ? -8.209 -1.622 1.033 1.00 86.50 115 ALA A CA 1
ATOM 918 C C . ALA A 1 115 ? -8.677 -1.239 -0.381 1.00 86.50 115 ALA A C 1
ATOM 920 O O . ALA A 1 115 ? -7.840 -1.023 -1.257 1.00 86.50 115 ALA A O 1
ATOM 921 N N . GLN A 1 116 ? -9.987 -1.099 -0.602 1.00 88.25 116 GLN A N 1
ATOM 922 C CA . GLN A 1 116 ? -10.555 -0.635 -1.872 1.00 88.25 116 GLN A CA 1
ATOM 923 C C . GLN A 1 116 ? -10.140 0.805 -2.187 1.00 88.25 116 GLN A C 1
ATOM 925 O O . GLN A 1 116 ? -9.756 1.096 -3.319 1.00 88.25 116 GLN A O 1
ATOM 930 N N . LEU A 1 117 ? -10.144 1.695 -1.192 1.00 85.50 117 LEU A N 1
ATOM 931 C CA . LEU A 1 117 ? -9.684 3.071 -1.368 1.00 85.50 117 LEU A CA 1
ATOM 932 C C . LEU A 1 117 ? -8.178 3.137 -1.681 1.00 85.50 117 LEU A C 1
ATOM 934 O O . LEU A 1 117 ? -7.780 3.873 -2.583 1.00 85.50 117 LEU A O 1
ATOM 938 N N . LYS A 1 118 ? -7.339 2.323 -1.021 1.00 84.75 118 LYS A N 1
ATOM 939 C CA . LYS A 1 118 ? -5.908 2.191 -1.373 1.00 84.75 118 LYS A CA 1
ATOM 940 C C . LYS A 1 118 ? -5.732 1.678 -2.798 1.00 84.75 118 LYS A C 1
ATOM 942 O O . LYS A 1 118 ? -4.932 2.214 -3.561 1.00 84.75 118 LYS A O 1
ATOM 947 N N . LEU A 1 119 ? -6.519 0.674 -3.180 1.00 84.19 119 LEU A N 1
ATOM 948 C CA . LEU A 1 119 ? -6.500 0.134 -4.533 1.00 84.19 119 LEU A CA 1
ATOM 949 C C . LEU A 1 119 ? -6.934 1.175 -5.571 1.00 84.19 119 LEU A C 1
ATOM 951 O O . LEU A 1 119 ? -6.395 1.165 -6.669 1.00 84.19 119 LEU A O 1
ATOM 955 N N . ALA A 1 120 ? -7.840 2.100 -5.241 1.00 82.94 120 ALA A N 1
ATOM 956 C CA . ALA A 1 120 ? -8.226 3.195 -6.132 1.00 82.94 120 ALA A CA 1
ATOM 957 C C . ALA A 1 120 ? -7.049 4.116 -6.482 1.00 82.94 120 ALA A C 1
ATOM 959 O O . ALA A 1 120 ? -6.901 4.540 -7.634 1.00 82.94 120 ALA A O 1
ATOM 960 N N . ILE A 1 121 ? -6.190 4.389 -5.497 1.00 79.31 121 ILE A N 1
ATOM 961 C CA . ILE A 1 121 ? -4.982 5.203 -5.666 1.00 79.31 121 ILE A CA 1
ATOM 962 C C . ILE A 1 121 ? -3.938 4.435 -6.480 1.00 79.31 121 ILE A C 1
ATOM 964 O O . ILE A 1 121 ? -3.363 4.994 -7.411 1.00 79.31 121 ILE A O 1
ATOM 968 N N . ASP A 1 122 ? -3.745 3.143 -6.219 1.00 77.94 122 ASP A N 1
ATOM 969 C CA . ASP A 1 122 ? -2.759 2.331 -6.943 1.00 77.94 122 ASP A CA 1
ATOM 970 C C . ASP A 1 122 ? -3.227 2.020 -8.376 1.00 77.94 122 ASP A C 1
ATOM 972 O O . ASP A 1 122 ? -2.487 2.164 -9.351 1.00 77.94 122 ASP A O 1
ATOM 976 N N . ASN A 1 123 ? -4.491 1.647 -8.550 1.00 76.81 123 ASN A N 1
ATOM 977 C CA . ASN A 1 123 ? -5.047 1.171 -9.808 1.00 76.81 123 ASN A CA 1
ATOM 978 C C . ASN A 1 123 ? -6.541 1.532 -9.956 1.00 76.81 123 ASN A C 1
ATOM 980 O O . ASN A 1 123 ? -7.427 0.751 -9.598 1.00 76.81 123 ASN A O 1
ATOM 984 N N . PRO A 1 124 ? -6.855 2.673 -10.591 1.00 72.44 124 PRO A N 1
ATOM 985 C CA . PRO A 1 124 ? -8.202 3.230 -10.595 1.00 72.44 124 PRO A CA 1
ATOM 986 C C . PRO A 1 124 ? -9.146 2.447 -11.520 1.00 72.44 124 PRO A C 1
ATOM 988 O O . PRO A 1 124 ? -10.354 2.631 -11.471 1.00 72.44 124 PRO A O 1
ATOM 991 N N . ARG A 1 125 ? -8.611 1.562 -12.376 1.00 71.44 125 ARG A N 1
ATOM 992 C CA . ARG A 1 125 ? -9.391 0.733 -13.307 1.00 71.44 125 ARG A CA 1
ATOM 993 C C . ARG A 1 125 ? -10.043 -0.480 -12.643 1.00 71.44 125 ARG A C 1
ATOM 995 O O . ARG A 1 125 ? -10.904 -1.093 -13.259 1.00 71.44 125 ARG A O 1
ATOM 1002 N N . HIS A 1 126 ? -9.605 -0.849 -11.439 1.00 59.12 126 HIS A N 1
ATOM 1003 C CA . HIS A 1 126 ? -10.052 -2.061 -10.742 1.00 59.12 126 HIS A CA 1
ATOM 1004 C C . HIS A 1 126 ? -10.966 -1.774 -9.548 1.00 59.12 126 HIS A C 1
ATOM 1006 O O . HIS A 1 126 ? -11.250 -2.679 -8.768 1.00 59.12 126 HIS A O 1
ATOM 1012 N N . VAL A 1 127 ? -11.436 -0.535 -9.410 1.00 56.09 127 VAL A N 1
ATOM 1013 C CA . VAL A 1 127 ? -12.477 -0.179 -8.446 1.00 56.09 127 VAL A CA 1
ATOM 1014 C C . VAL A 1 127 ? -13.806 -0.269 -9.185 1.00 56.09 127 VAL A C 1
ATOM 1016 O O . VAL A 1 127 ? -14.154 0.631 -9.947 1.00 56.09 127 VAL A O 1
ATOM 1019 N N . VAL A 1 128 ? -14.481 -1.409 -9.037 1.00 44.22 128 VAL A N 1
ATOM 1020 C CA . VAL A 1 128 ? -15.848 -1.659 -9.519 1.00 44.22 128 VAL A CA 1
ATOM 1021 C C . VAL A 1 128 ? -16.736 -1.867 -8.308 1.00 44.22 128 VAL A C 1
ATOM 1023 O O . VAL A 1 128 ? -16.310 -2.643 -7.422 1.00 44.22 128 VAL A O 1
#

Sequence (128 aa):
MPLNRPTRIELLDAVESYLREPVTDAKADAFYRRVAGNVLAIVQRELLQANQFVMQERLLLWTRLPECANATAIPTTEEQTQQACSEINQRLCDQIQQDEIAFDTRLTSTLLEIAQLKLAIDNPRHVV

Foldseek 3Di:
DPPDDDDLVRLVVVLVVCVVPPDPDPVSRVVVVVVSVLSVQLSVLCVVCVVVLVVVLLVLCLVQPPVNVPPPDDDPDPVSSVVVVVVVVVVVVVCVVVVNDDPDPSVVVSVVVSVLVVCCSSPVPPND

Radius of gyration: 19.66 Å; chains: 1; bounding box: 38×32×54 Å